Protein AF-A0A7Y0SGB5-F1 (afdb_monomer_lite)

Organism: Vibrio parahaemolyticus (NCBI:txid670)

Structure (mmCIF, N/CA/C/O backbone):
data_AF-A0A7Y0SGB5-F1
#
_entry.id   AF-A0A7Y0SGB5-F1
#
loop_
_atom_site.group_PDB
_atom_site.id
_atom_site.type_symbol
_atom_site.label_atom_id
_atom_site.label_alt_id
_atom_site.label_comp_id
_atom_site.label_asym_id
_atom_site.label_entity_id
_atom_site.label_seq_id
_atom_site.pdbx_PDB_ins_code
_atom_site.Cartn_x
_atom_site.Cartn_y
_atom_site.Cartn_z
_atom_site.occupancy
_atom_site.B_iso_or_equiv
_atom_site.auth_seq_id
_atom_site.auth_comp_id
_atom_site.auth_asym_id
_atom_site.auth_atom_id
_atom_site.pdbx_PDB_model_num
ATOM 1 N N . LEU A 1 1 ? -1.983 9.558 -2.153 1.00 92.19 1 LEU A N 1
ATOM 2 C CA . LEU A 1 1 ? -1.595 8.129 -2.180 1.00 92.19 1 LEU A CA 1
ATOM 3 C C . LEU A 1 1 ? -0.100 8.047 -1.968 1.00 92.19 1 LEU A C 1
ATOM 5 O O . LEU A 1 1 ? 0.606 8.867 -2.539 1.00 92.19 1 LEU A O 1
ATOM 9 N N . LEU A 1 2 ? 0.356 7.111 -1.143 1.00 95.62 2 LEU A N 1
ATOM 10 C CA . LEU A 1 2 ? 1.776 6.851 -0.935 1.00 95.62 2 LEU A CA 1
ATOM 11 C C . LEU A 1 2 ? 2.089 5.496 -1.564 1.00 95.62 2 LEU A C 1
ATOM 13 O O . LEU A 1 2 ? 1.493 4.487 -1.185 1.00 95.62 2 LEU A O 1
ATOM 17 N N . ILE A 1 3 ? 2.972 5.509 -2.554 1.00 95.38 3 ILE A N 1
ATOM 18 C CA . ILE A 1 3 ? 3.340 4.337 -3.344 1.00 95.38 3 ILE A CA 1
ATOM 19 C C . ILE A 1 3 ? 4.635 3.753 -2.779 1.00 95.38 3 ILE A C 1
ATOM 21 O O . ILE A 1 3 ? 5.570 4.501 -2.496 1.00 95.38 3 ILE A O 1
ATOM 25 N N . GLY A 1 4 ? 4.642 2.443 -2.556 1.00 94.38 4 GLY A N 1
ATOM 26 C CA . GLY A 1 4 ? 5.799 1.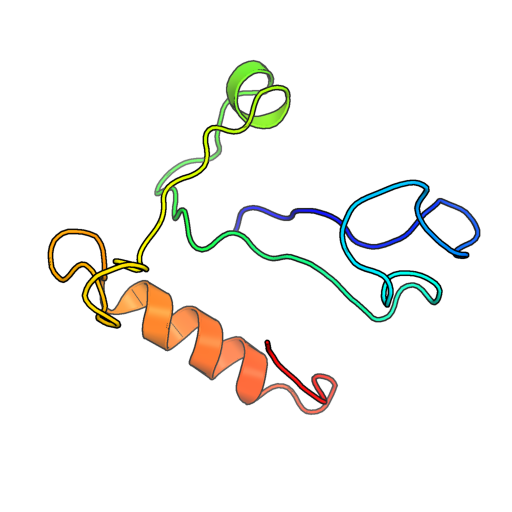658 -2.144 1.00 94.38 4 GLY A CA 1
ATOM 27 C C . GLY A 1 4 ? 6.460 0.976 -3.339 1.00 94.38 4 GLY A C 1
ATOM 28 O O . GLY A 1 4 ? 6.629 1.584 -4.398 1.00 94.38 4 GLY A O 1
ATOM 29 N N . ASP A 1 5 ? 6.836 -0.286 -3.163 1.00 95.38 5 ASP A N 1
ATOM 30 C CA . ASP A 1 5 ? 7.573 -1.046 -4.166 1.00 95.38 5 ASP A CA 1
ATOM 31 C C . ASP A 1 5 ? 6.678 -1.416 -5.362 1.00 95.38 5 ASP A C 1
ATOM 33 O O . ASP A 1 5 ? 5.519 -1.787 -5.196 1.00 95.38 5 ASP A O 1
ATOM 37 N N . LEU A 1 6 ? 7.220 -1.339 -6.585 1.00 96.12 6 LEU A N 1
ATOM 38 C CA . LEU A 1 6 ? 6.575 -1.842 -7.811 1.00 96.12 6 LEU A CA 1
ATOM 39 C C . LEU A 1 6 ? 7.343 -3.035 -8.377 1.00 96.12 6 LEU A C 1
ATOM 41 O O . LEU A 1 6 ? 6.908 -4.173 -8.303 1.00 96.12 6 LEU A O 1
ATOM 45 N N . SER A 1 7 ? 8.502 -2.768 -8.971 1.00 96.56 7 SER A N 1
ATOM 46 C CA . SER A 1 7 ? 9.422 -3.772 -9.504 1.00 96.56 7 SER A CA 1
ATOM 47 C C . SER A 1 7 ? 10.788 -3.132 -9.744 1.00 96.56 7 SER A C 1
ATOM 49 O O . SER A 1 7 ? 10.916 -1.905 -9.766 1.00 96.56 7 SER A O 1
ATOM 51 N N . LEU A 1 8 ? 11.823 -3.953 -9.934 1.00 96.50 8 LEU A N 1
ATOM 52 C CA . LEU A 1 8 ? 13.116 -3.463 -10.418 1.00 96.50 8 LEU A CA 1
ATOM 53 C C . LEU A 1 8 ? 12.988 -2.923 -11.857 1.00 96.50 8 LEU A C 1
ATOM 55 O O . LEU A 1 8 ? 12.086 -3.342 -12.581 1.00 96.50 8 LEU A O 1
ATOM 59 N N . PRO A 1 9 ? 13.938 -2.096 -12.345 1.00 95.75 9 PRO A N 1
ATOM 60 C CA . PRO A 1 9 ? 13.883 -1.521 -13.696 1.00 95.75 9 PRO A CA 1
ATOM 61 C C . PRO A 1 9 ? 13.716 -2.523 -14.852 1.00 95.75 9 PRO A C 1
ATOM 63 O O . PRO A 1 9 ? 13.299 -2.139 -15.939 1.00 95.75 9 PRO A O 1
ATOM 66 N N . ARG A 1 10 ? 14.071 -3.798 -14.646 1.00 95.38 10 ARG A N 1
ATOM 67 C CA . ARG A 1 10 ? 13.879 -4.893 -15.615 1.00 95.38 10 ARG A CA 1
ATOM 68 C C . ARG A 1 10 ? 13.107 -6.077 -15.022 1.00 95.38 10 ARG A C 1
ATOM 70 O O . ARG A 1 10 ? 13.205 -7.187 -15.538 1.00 95.38 10 ARG A O 1
ATOM 77 N N . GLY A 1 11 ? 12.389 -5.856 -13.923 1.00 95.44 11 GLY A N 1
ATOM 78 C CA . GLY A 1 11 ? 11.764 -6.927 -13.160 1.00 95.44 11 GLY A CA 1
ATOM 79 C C . GLY A 1 11 ? 12.772 -7.854 -12.469 1.00 95.44 11 GLY A C 1
ATOM 80 O O . GLY A 1 11 ? 13.919 -7.482 -12.215 1.00 95.44 11 GLY A O 1
ATOM 81 N N . GLY A 1 12 ? 12.340 -9.079 -12.176 1.00 95.75 12 GLY A N 1
ATOM 82 C CA . GLY A 1 12 ? 13.127 -10.080 -11.455 1.00 95.75 12 GLY A CA 1
ATOM 83 C C . GLY A 1 12 ? 13.007 -9.988 -9.932 1.00 95.75 12 GLY A C 1
ATOM 84 O O . GLY A 1 12 ? 12.375 -9.093 -9.375 1.00 95.75 12 GLY A O 1
ATOM 85 N N . ARG A 1 13 ? 13.580 -10.979 -9.248 1.00 95.81 13 ARG A N 1
ATOM 86 C CA . ARG A 1 13 ? 13.431 -11.164 -7.801 1.00 95.81 13 ARG A CA 1
ATOM 87 C C . ARG A 1 13 ? 14.193 -10.094 -7.014 1.00 95.81 13 ARG A C 1
ATOM 89 O O . ARG A 1 13 ? 15.387 -9.901 -7.238 1.00 95.81 13 ARG A O 1
ATOM 96 N N . PHE A 1 14 ? 13.532 -9.469 -6.041 1.00 95.44 14 PHE A N 1
ATOM 97 C CA . PHE A 1 14 ? 14.216 -8.643 -5.048 1.00 95.44 14 PHE A CA 1
ATOM 98 C C . PHE A 1 14 ? 15.161 -9.479 -4.171 1.00 95.44 14 PHE A C 1
ATOM 100 O O . PHE A 1 14 ? 14.928 -10.664 -3.921 1.00 95.44 14 PHE A O 1
ATOM 107 N N . SER A 1 15 ? 16.226 -8.855 -3.667 1.00 93.88 15 SER A N 1
ATOM 108 C CA . SER A 1 15 ? 17.137 -9.481 -2.698 1.00 93.88 15 SER A CA 1
ATOM 109 C C . SER A 1 15 ? 16.497 -9.664 -1.314 1.00 93.88 15 SER A C 1
ATOM 111 O O . SER A 1 15 ? 16.917 -10.536 -0.556 1.00 93.88 15 SER A O 1
ATOM 113 N N . SER A 1 16 ? 15.472 -8.872 -0.995 1.00 91.19 16 SER A N 1
ATOM 114 C CA . SER A 1 16 ? 14.665 -8.933 0.227 1.00 91.19 16 SER A CA 1
ATOM 115 C C . SER A 1 16 ? 13.262 -8.358 -0.032 1.00 91.19 16 SER A C 1
ATOM 117 O O . SER A 1 16 ? 13.026 -7.757 -1.074 1.00 91.19 16 SER A O 1
ATOM 119 N N . GLY A 1 17 ? 12.319 -8.552 0.896 1.00 91.25 17 GLY A N 1
ATOM 120 C CA . GLY A 1 17 ? 10.939 -8.070 0.744 1.00 91.25 17 GLY A CA 1
ATOM 121 C C . GLY A 1 17 ? 10.027 -9.057 0.011 1.00 91.25 17 GLY A C 1
ATOM 122 O O . GLY A 1 17 ? 10.176 -10.275 0.153 1.00 91.25 17 GLY A O 1
ATOM 123 N N . HIS A 1 18 ? 9.053 -8.536 -0.737 1.00 92.62 18 HIS A N 1
ATOM 124 C CA . HIS A 1 18 ? 8.044 -9.341 -1.425 1.00 92.62 18 HIS A CA 1
ATOM 125 C C . HIS A 1 18 ? 8.643 -10.153 -2.582 1.00 92.62 18 HIS A C 1
ATOM 127 O O . HIS A 1 18 ? 9.422 -9.661 -3.396 1.00 92.62 18 HIS A O 1
ATOM 133 N N . SER A 1 19 ? 8.262 -11.428 -2.681 1.00 93.19 19 SER A N 1
ATOM 134 C CA . SER A 1 19 ? 8.784 -12.341 -3.704 1.00 93.19 19 SER A CA 1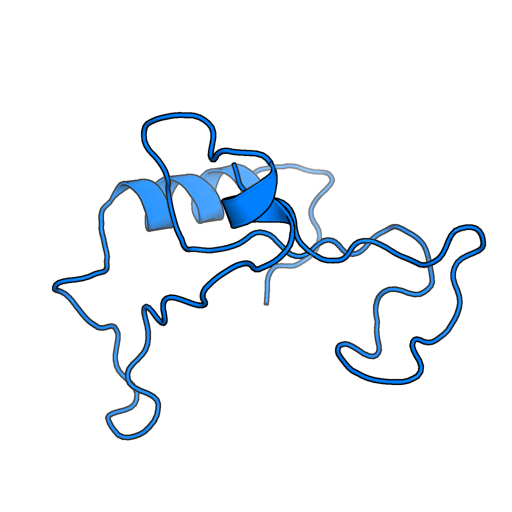
ATOM 135 C C . SER A 1 19 ? 8.126 -12.183 -5.081 1.00 93.19 19 SER A C 1
ATOM 137 O O . SER A 1 19 ? 8.674 -12.700 -6.057 1.00 93.19 19 SER A O 1
ATOM 139 N N . SER A 1 20 ? 6.975 -11.507 -5.180 1.00 94.00 20 SER A N 1
ATOM 140 C CA . SER A 1 20 ? 6.135 -11.468 -6.389 1.00 94.00 20 SER A CA 1
ATOM 141 C C . SER A 1 20 ? 6.487 -10.381 -7.402 1.00 94.00 20 SER A C 1
ATOM 143 O O . SER A 1 20 ? 6.341 -10.674 -8.584 1.00 94.00 20 SER A O 1
ATOM 145 N N . HIS A 1 21 ? 7.002 -9.220 -6.961 1.00 96.75 21 HIS A N 1
ATOM 146 C CA . HIS A 1 21 ? 7.213 -7.939 -7.685 1.00 96.75 21 HIS A CA 1
ATOM 147 C C . HIS A 1 21 ? 8.177 -7.980 -8.899 1.00 96.75 21 HIS A C 1
ATOM 149 O O . HIS A 1 21 ? 8.936 -7.057 -9.190 1.00 96.75 21 HIS A O 1
ATOM 155 N N . GLN A 1 22 ? 8.176 -9.077 -9.643 1.00 97.19 22 GLN A N 1
ATOM 156 C CA . GLN A 1 22 ? 9.150 -9.419 -10.665 1.00 97.19 22 GLN A CA 1
ATOM 157 C C . GLN A 1 22 ? 8.713 -9.005 -12.067 1.00 97.19 22 GLN A C 1
ATOM 159 O O . GLN A 1 22 ? 9.552 -8.967 -12.959 1.00 97.19 22 GLN A O 1
ATOM 164 N N . THR A 1 23 ? 7.424 -8.750 -12.291 1.00 97.00 23 THR A N 1
ATOM 165 C CA . THR A 1 23 ? 6.862 -8.560 -13.643 1.00 97.00 23 THR A CA 1
ATOM 166 C C . THR A 1 23 ? 6.333 -7.150 -13.899 1.00 97.00 23 THR A C 1
ATOM 168 O O . THR A 1 23 ? 5.896 -6.859 -15.007 1.00 97.00 23 THR A O 1
ATOM 171 N N . GLY A 1 24 ? 6.375 -6.270 -12.892 1.00 96.62 24 GLY A N 1
ATOM 172 C CA . GLY A 1 24 ? 5.797 -4.925 -12.973 1.00 96.62 24 GLY A CA 1
ATOM 173 C C . GLY A 1 24 ? 4.270 -4.890 -12.856 1.00 96.62 24 GLY A C 1
ATOM 174 O O . GLY A 1 24 ? 3.668 -3.874 -13.189 1.00 96.62 24 GLY A O 1
ATOM 175 N N . LEU A 1 25 ? 3.650 -5.985 -12.400 1.00 97.62 25 LEU A N 1
ATOM 176 C CA . LEU A 1 25 ? 2.200 -6.101 -12.191 1.00 97.62 25 LEU A CA 1
ATOM 177 C C . LEU A 1 25 ? 1.786 -6.058 -10.711 1.00 97.62 25 LEU A C 1
ATOM 179 O O . LEU A 1 25 ? 0.594 -6.083 -10.415 1.00 97.62 25 LEU A O 1
ATOM 183 N N . ASP A 1 26 ? 2.754 -5.975 -9.798 1.00 97.94 26 ASP A N 1
ATOM 184 C CA . ASP A 1 26 ? 2.536 -5.822 -8.360 1.00 97.94 26 ASP A CA 1
ATOM 185 C C . ASP A 1 26 ? 2.932 -4.403 -7.924 1.00 97.94 26 ASP A C 1
ATOM 187 O O . ASP A 1 26 ? 3.873 -3.813 -8.463 1.00 97.94 26 ASP A O 1
ATOM 191 N N . ILE A 1 27 ? 2.197 -3.841 -6.965 1.00 97.31 27 ILE A N 1
ATOM 192 C CA . ILE A 1 27 ? 2.465 -2.521 -6.389 1.00 97.31 27 ILE A CA 1
ATOM 193 C C . ILE A 1 27 ? 2.020 -2.481 -4.932 1.00 97.31 27 ILE A C 1
ATOM 195 O O . ILE A 1 27 ? 0.870 -2.794 -4.620 1.00 97.31 27 ILE A O 1
ATOM 199 N N . ASP A 1 28 ? 2.906 -2.015 -4.058 1.00 96.88 28 ASP A N 1
ATOM 200 C CA . ASP A 1 28 ? 2.563 -1.741 -2.671 1.00 96.88 28 ASP A CA 1
ATOM 201 C C . ASP A 1 28 ? 1.999 -0.328 -2.542 1.00 96.88 28 ASP A C 1
ATOM 203 O O . ASP A 1 28 ? 2.564 0.656 -3.025 1.00 96.88 28 ASP A O 1
ATOM 207 N N . ILE A 1 29 ? 0.871 -0.207 -1.849 1.00 96.56 29 ILE A N 1
ATOM 208 C CA . ILE A 1 29 ? 0.270 1.078 -1.496 1.00 96.56 29 ILE A CA 1
ATOM 209 C C . ILE A 1 29 ? 0.179 1.138 0.019 1.00 96.56 29 ILE A C 1
ATOM 211 O O . ILE A 1 29 ? -0.438 0.289 0.660 1.00 96.56 29 ILE A O 1
ATOM 215 N N . TRP A 1 30 ? 0.774 2.171 0.608 1.00 96.25 30 TRP A N 1
ATOM 216 C CA . TRP A 1 30 ? 0.742 2.338 2.052 1.00 96.25 30 TRP A CA 1
ATOM 217 C C . TRP A 1 30 ? -0.678 2.625 2.546 1.00 96.25 30 TRP A C 1
ATOM 219 O O . TRP A 1 30 ? -1.384 3.480 2.008 1.00 96.25 30 TRP A O 1
ATOM 229 N N . LEU A 1 31 ? -1.040 2.007 3.671 1.00 96.06 31 LEU A N 1
ATOM 230 C CA . LEU A 1 31 ? -2.226 2.372 4.453 1.00 96.06 31 LEU A CA 1
ATOM 231 C C . LEU A 1 31 ? -1.975 3.558 5.397 1.00 96.06 31 LEU A C 1
ATOM 233 O O . LEU A 1 31 ? -2.875 3.973 6.110 1.00 96.06 31 LEU A O 1
ATOM 237 N N . ARG A 1 32 ? -0.776 4.157 5.380 1.00 94.69 32 ARG A N 1
ATOM 238 C CA . ARG A 1 32 ? -0.569 5.497 5.936 1.00 94.69 32 ARG A CA 1
ATOM 239 C C . ARG A 1 32 ? -1.161 6.510 4.963 1.00 94.69 32 ARG A C 1
ATOM 241 O O . ARG A 1 32 ? -0.655 6.689 3.857 1.00 94.69 32 ARG A O 1
ATOM 248 N N . LEU 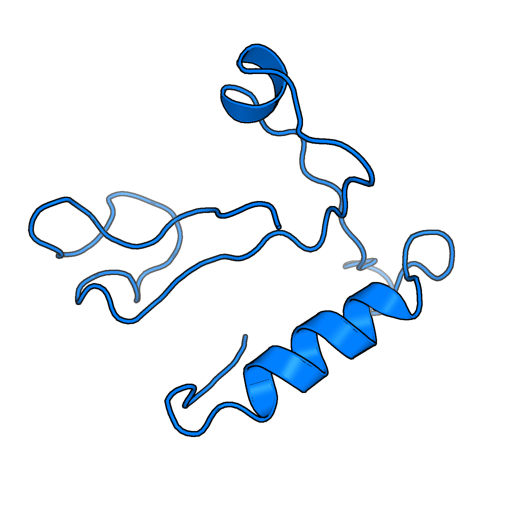A 1 33 ? -2.208 7.196 5.393 1.00 93.94 33 LEU A N 1
ATOM 249 C CA . LEU A 1 33 ? -2.859 8.230 4.600 1.00 93.94 33 LEU A CA 1
ATOM 250 C C . LEU A 1 33 ? -2.331 9.607 5.015 1.00 93.94 33 LEU A C 1
ATOM 252 O O . LEU A 1 33 ? -2.079 9.861 6.191 1.00 93.94 33 LEU A O 1
ATOM 256 N N . ALA A 1 34 ? -2.114 10.475 4.032 1.00 92.81 34 ALA A N 1
ATOM 257 C CA . ALA A 1 34 ? -1.633 11.834 4.235 1.00 92.81 34 ALA A CA 1
ATOM 258 C C . ALA A 1 34 ? -2.609 12.803 3.568 1.00 92.81 34 ALA A C 1
ATOM 260 O O . ALA A 1 34 ? -2.985 12.599 2.412 1.00 92.81 34 ALA A O 1
ATOM 261 N N . ASP A 1 35 ? -3.016 13.837 4.302 1.00 93.50 35 ASP A N 1
ATOM 262 C CA . ASP A 1 35 ? -3.939 14.863 3.801 1.00 93.50 35 ASP A CA 1
ATOM 263 C C . ASP A 1 35 ? -3.243 15.855 2.867 1.00 93.50 35 ASP A C 1
ATOM 265 O O . ASP A 1 35 ? -3.888 16.494 2.041 1.00 93.50 35 ASP A O 1
ATOM 269 N N . GLN A 1 36 ? -1.919 15.960 2.987 1.00 95.12 36 GLN A N 1
ATOM 270 C CA . GLN A 1 36 ? -1.051 16.775 2.148 1.00 95.12 36 GLN A CA 1
ATOM 271 C C . GLN A 1 36 ? 0.124 15.930 1.639 1.00 95.12 36 GLN A C 1
ATOM 273 O O . GLN A 1 36 ? 0.481 14.933 2.277 1.00 95.12 36 GLN A O 1
ATOM 278 N N . PRO A 1 37 ? 0.738 16.299 0.502 1.00 95.06 37 PRO A N 1
ATOM 279 C CA . PRO A 1 37 ? 1.960 15.654 0.039 1.00 95.06 37 PRO A CA 1
ATOM 280 C C . PRO A 1 37 ? 3.050 15.690 1.117 1.00 95.06 37 PRO A C 1
ATOM 282 O O . PRO A 1 37 ? 3.292 16.730 1.727 1.00 95.06 37 PRO A O 1
ATOM 285 N N . LEU A 1 38 ? 3.707 14.551 1.343 1.00 94.62 38 LEU A N 1
ATOM 286 C CA . LEU A 1 38 ? 4.857 14.476 2.241 1.00 94.62 38 LEU A CA 1
ATOM 287 C C . LEU A 1 38 ? 6.059 15.196 1.620 1.00 94.62 38 LEU A C 1
ATOM 289 O O . LEU A 1 38 ? 6.223 15.221 0.398 1.00 94.62 38 LEU A O 1
ATOM 293 N N . SER A 1 39 ? 6.921 15.751 2.468 1.00 95.75 39 SER A N 1
ATOM 294 C CA . SER A 1 39 ? 8.193 16.317 2.027 1.00 95.75 39 SER A CA 1
ATOM 295 C C . SER A 1 39 ? 9.124 15.237 1.463 1.00 95.75 39 SER A C 1
ATOM 297 O O . SER A 1 39 ? 9.001 14.050 1.772 1.00 95.75 39 SER A O 1
ATOM 299 N N . TYR A 1 40 ? 10.117 15.654 0.674 1.00 95.25 40 TYR A N 1
ATOM 300 C CA . TYR A 1 40 ? 11.122 14.746 0.112 1.00 95.25 40 TYR A CA 1
ATOM 301 C C . TYR A 1 40 ? 11.812 13.892 1.191 1.00 95.25 40 TYR A C 1
ATOM 303 O O . TYR A 1 40 ? 11.935 12.679 1.044 1.00 95.25 40 TYR A O 1
ATOM 311 N N . ASN A 1 41 ? 12.178 14.506 2.320 1.00 94.62 41 ASN A N 1
ATOM 312 C CA . ASN A 1 41 ? 12.837 13.805 3.424 1.00 94.62 41 ASN A CA 1
ATOM 313 C C . ASN A 1 41 ? 11.927 12.755 4.081 1.00 94.62 41 ASN A C 1
ATOM 315 O O . ASN A 1 41 ? 12.395 11.685 4.466 1.00 94.62 41 ASN A O 1
ATOM 319 N N . GLU A 1 42 ? 10.627 13.032 4.195 1.00 93.94 42 GLU A N 1
ATOM 320 C CA . GLU A 1 42 ? 9.652 12.069 4.722 1.00 93.94 42 GLU A CA 1
ATOM 321 C C . GLU A 1 42 ? 9.408 10.895 3.769 1.00 93.94 42 GLU A C 1
ATOM 323 O O . GLU A 1 42 ? 9.136 9.790 4.237 1.00 93.94 42 GLU A O 1
ATOM 328 N N . LEU A 1 43 ? 9.506 11.123 2.455 1.00 94.56 43 LEU A N 1
ATOM 329 C CA . LEU A 1 43 ? 9.414 10.072 1.439 1.00 94.56 43 LEU A CA 1
ATOM 330 C C . LEU A 1 43 ? 10.687 9.224 1.364 1.00 94.56 43 LEU A C 1
ATOM 332 O O . LEU A 1 43 ? 10.595 8.027 1.115 1.00 94.56 43 LEU A O 1
ATOM 336 N N . GLN A 1 44 ? 11.861 9.819 1.597 1.00 93.25 44 GLN A N 1
ATOM 337 C CA . GLN A 1 44 ? 13.141 9.104 1.575 1.00 93.25 44 GLN A CA 1
ATOM 338 C C . GLN A 1 44 ? 13.320 8.183 2.793 1.00 93.25 44 GLN A C 1
ATOM 340 O O . GLN A 1 44 ? 13.968 7.143 2.693 1.00 93.25 44 GLN A O 1
ATOM 345 N N . LEU A 1 45 ? 12.742 8.550 3.942 1.00 91.94 45 LEU A N 1
ATOM 346 C CA . LEU A 1 45 ? 12.760 7.757 5.174 1.00 91.94 45 LEU A CA 1
ATOM 347 C C . LEU A 1 45 ? 11.324 7.523 5.674 1.00 91.94 45 LEU A C 1
ATOM 349 O O . LEU A 1 45 ? 10.923 8.072 6.711 1.00 91.94 45 LEU A O 1
ATOM 353 N N . PRO A 1 46 ? 10.524 6.723 4.944 1.00 88.56 46 PRO A N 1
ATOM 354 C CA . PRO A 1 46 ? 9.122 6.532 5.264 1.00 88.56 46 PRO A CA 1
ATOM 355 C C . PRO A 1 46 ? 8.983 5.827 6.614 1.00 88.56 46 PRO A C 1
ATOM 357 O O . PRO A 1 46 ? 9.556 4.767 6.865 1.00 88.56 46 PRO A O 1
ATOM 360 N N . LYS A 1 47 ? 8.191 6.422 7.509 1.00 89.38 47 LYS A N 1
ATOM 361 C CA . LYS A 1 47 ? 7.866 5.817 8.806 1.00 89.38 47 LYS A CA 1
ATOM 362 C C . LYS A 1 47 ? 6.632 4.926 8.671 1.00 89.38 47 LYS A C 1
ATOM 364 O O . LYS A 1 47 ? 5.575 5.461 8.305 1.00 89.38 47 LYS A O 1
ATOM 369 N N . PRO A 1 48 ? 6.727 3.625 9.004 1.00 87.81 48 PRO A N 1
ATOM 370 C CA . PRO A 1 48 ? 5.585 2.733 8.942 1.00 87.81 48 PRO A CA 1
ATOM 371 C C . PRO A 1 48 ? 4.556 3.076 10.019 1.00 87.81 48 PRO A C 1
ATOM 373 O O . PRO A 1 48 ? 4.893 3.384 11.162 1.00 87.81 48 PRO A O 1
ATOM 376 N N . MET A 1 49 ? 3.280 2.989 9.650 1.00 91.94 49 MET A N 1
ATOM 377 C CA . MET A 1 49 ? 2.148 3.123 10.562 1.00 91.94 49 MET A CA 1
ATOM 378 C C . MET A 1 49 ? 1.269 1.885 10.409 1.00 91.94 49 MET A C 1
ATOM 380 O O . MET A 1 49 ? 0.518 1.772 9.446 1.00 91.94 49 MET A O 1
ATOM 384 N N . SER A 1 50 ? 1.376 0.946 11.353 1.00 94.31 50 SER A N 1
ATOM 385 C CA . SER A 1 50 ? 0.492 -0.222 11.353 1.00 94.31 50 SER A CA 1
ATOM 386 C C . SER A 1 50 ? -0.941 0.193 11.680 1.00 94.31 50 SER A C 1
ATOM 388 O O . SER A 1 50 ? -1.155 0.962 12.624 1.00 94.31 50 SER A O 1
ATOM 390 N N . VAL A 1 51 ? -1.892 -0.374 10.939 1.00 96.56 51 VAL A N 1
ATOM 391 C CA . VAL A 1 51 ? -3.336 -0.359 11.222 1.00 96.56 51 VAL A CA 1
ATOM 392 C C . VAL A 1 51 ? -3.820 -1.675 11.846 1.00 96.56 51 VAL A C 1
ATOM 394 O O . VAL A 1 51 ? -4.998 -1.809 12.157 1.00 96.56 51 VAL A O 1
ATOM 397 N N . VAL A 1 52 ? -2.919 -2.637 12.063 1.00 96.44 52 VAL A N 1
ATOM 398 C CA . VAL A 1 52 ? -3.213 -3.964 12.624 1.00 96.44 52 VAL A CA 1
ATOM 399 C C . VAL A 1 52 ? -2.449 -4.171 13.932 1.00 96.44 52 VAL A C 1
ATOM 401 O O . VAL A 1 52 ? 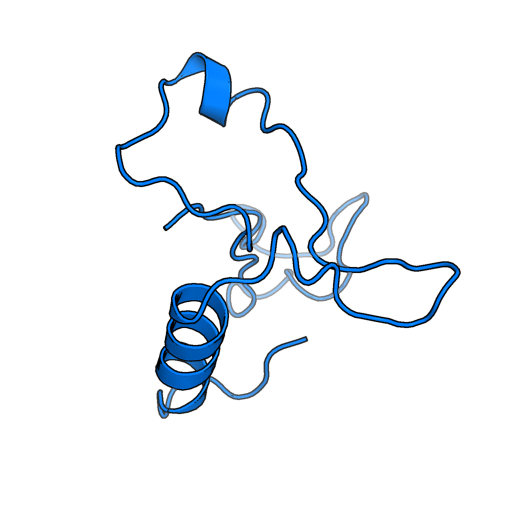-1.254 -3.868 14.027 1.00 96.44 52 VAL A O 1
ATOM 404 N N . ASP A 1 53 ? -3.138 -4.715 14.931 1.00 96.19 53 ASP A N 1
ATOM 405 C CA . ASP A 1 53 ? -2.528 -5.364 16.084 1.00 96.19 53 ASP A CA 1
ATOM 406 C C . ASP A 1 53 ? -2.270 -6.836 15.746 1.00 96.19 53 ASP A C 1
ATOM 408 O O . ASP A 1 53 ? -3.181 -7.666 15.736 1.00 96.19 53 ASP A O 1
ATOM 412 N N . LEU A 1 54 ? -1.005 -7.154 15.467 1.00 93.25 54 LEU A N 1
ATOM 413 C CA . LEU A 1 54 ? -0.581 -8.507 15.109 1.00 93.25 54 LEU A CA 1
ATOM 414 C C . LEU A 1 54 ? -0.728 -9.506 16.263 1.00 93.25 54 LEU A C 1
ATOM 416 O O . LEU A 1 54 ? -0.904 -10.692 16.008 1.00 93.25 54 LEU A O 1
ATOM 420 N N . LYS A 1 55 ? -0.644 -9.059 17.523 1.00 95.31 55 LYS A N 1
ATOM 421 C CA . LYS A 1 55 ? -0.768 -9.958 18.682 1.00 95.31 55 LYS A CA 1
ATOM 422 C C . LYS A 1 55 ? -2.231 -10.245 18.991 1.00 95.31 55 LYS A C 1
ATOM 424 O O . LYS A 1 55 ? -2.581 -11.383 19.286 1.00 95.31 55 LYS A O 1
ATOM 429 N N . GLY A 1 56 ? -3.065 -9.211 18.917 1.00 95.88 56 GLY A N 1
ATOM 430 C CA . GLY A 1 56 ? -4.502 -9.296 19.162 1.00 95.88 56 GLY A CA 1
ATOM 431 C C . GLY A 1 56 ? -5.333 -9.749 17.960 1.00 95.88 56 GLY A C 1
ATOM 432 O O . GLY A 1 56 ? -6.547 -9.854 18.102 1.00 95.88 56 GLY A O 1
ATOM 433 N N . TYR A 1 57 ? -4.718 -9.982 16.792 1.00 95.44 57 TYR A N 1
ATOM 434 C CA . TYR A 1 57 ? -5.399 -10.343 15.538 1.00 95.44 57 TYR A CA 1
ATOM 435 C C . TYR A 1 57 ? -6.585 -9.419 15.216 1.00 95.44 57 TYR A C 1
ATOM 437 O O . TYR A 1 57 ? -7.673 -9.865 14.852 1.00 95.44 57 TYR A O 1
ATOM 445 N N . SER A 1 58 ? -6.384 -8.111 15.380 1.00 97.00 58 SER A N 1
ATOM 446 C CA . SER A 1 58 ? -7.447 -7.114 15.236 1.00 97.00 58 SER A CA 1
ATOM 447 C C . SER A 1 58 ? -6.963 -5.844 14.539 1.00 97.00 58 SER A C 1
ATOM 449 O O . SER A 1 58 ? -5.765 -5.584 14.423 1.00 97.00 58 SER A O 1
ATOM 451 N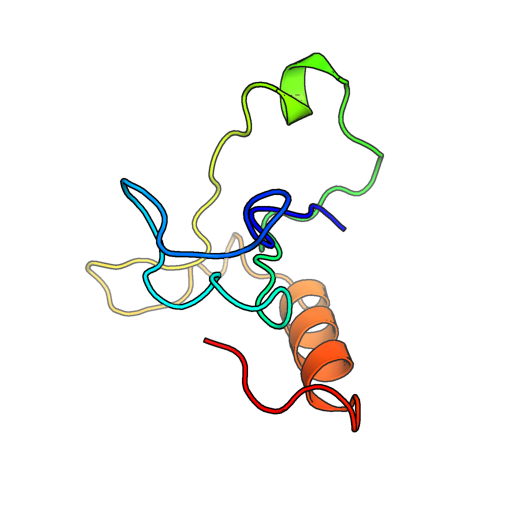 N . ILE A 1 59 ? -7.908 -5.041 14.053 1.00 96.69 59 ILE A N 1
ATOM 452 C CA . ILE A 1 59 ? -7.622 -3.712 13.510 1.00 96.69 59 ILE A CA 1
ATOM 453 C C . ILE A 1 59 ? -7.486 -2.719 14.670 1.00 96.69 59 ILE A C 1
ATOM 455 O O . ILE A 1 59 ? -8.282 -2.707 15.609 1.00 96.69 59 ILE A O 1
ATOM 459 N N . LEU A 1 60 ? -6.496 -1.832 14.583 1.00 97.50 60 LEU A N 1
ATOM 460 C CA . LEU A 1 60 ? -6.338 -0.715 15.507 1.00 97.50 60 LEU A CA 1
ATOM 461 C C . LEU A 1 60 ? -7.379 0.365 15.186 1.00 97.50 60 LEU A C 1
ATOM 463 O O . LEU A 1 60 ? -7.120 1.263 14.388 1.00 97.50 60 LEU A O 1
ATOM 467 N N . ASN A 1 61 ? -8.545 0.307 15.837 1.00 95.12 61 ASN A N 1
ATOM 468 C CA . ASN A 1 61 ? -9.680 1.210 15.579 1.00 95.12 61 ASN A CA 1
ATOM 469 C C . ASN A 1 61 ? -9.323 2.708 15.610 1.00 95.12 61 ASN A C 1
ATOM 471 O O . ASN A 1 61 ? -9.888 3.485 14.854 1.00 95.12 61 ASN A O 1
ATOM 475 N N . HIS A 1 62 ? -8.360 3.122 16.439 1.00 95.69 62 HIS A N 1
ATOM 476 C CA . HIS A 1 62 ? -7.916 4.521 16.525 1.00 95.69 62 HIS A CA 1
ATOM 477 C C . HIS A 1 62 ? -7.039 4.982 15.341 1.00 95.69 62 HIS A C 1
ATOM 479 O O . HIS A 1 62 ? -6.721 6.162 15.245 1.00 95.69 62 HIS A O 1
ATOM 485 N N . ARG A 1 63 ? -6.608 4.062 14.468 1.00 95.94 63 ARG A N 1
ATOM 486 C CA . ARG A 1 63 ? -5.847 4.342 13.233 1.00 95.94 63 ARG A CA 1
ATOM 487 C C . ARG A 1 63 ? -6.623 3.983 11.972 1.00 95.94 63 ARG A C 1
ATOM 489 O O . ARG A 1 63 ? -6.206 4.346 10.878 1.00 95.94 63 ARG A O 1
ATOM 496 N N . TRP A 1 64 ? -7.726 3.253 12.112 1.00 97.00 64 TRP A N 1
ATOM 497 C CA . TRP A 1 64 ? -8.554 2.855 10.989 1.00 97.00 64 TRP A CA 1
ATOM 498 C C . TRP A 1 64 ? -9.666 3.867 10.742 1.00 97.00 64 TRP A C 1
ATOM 500 O O . TRP A 1 64 ? -10.590 4.035 11.530 1.00 97.00 64 TRP A O 1
ATOM 510 N N . GLU A 1 65 ? -9.585 4.510 9.590 1.00 96.56 65 GLU A N 1
ATOM 511 C CA . GLU A 1 65 ? -10.581 5.460 9.100 1.00 96.56 65 GLU A CA 1
ATOM 512 C C . GLU A 1 65 ? -11.363 4.901 7.902 1.00 96.56 65 GLU A C 1
ATOM 514 O O . GLU A 1 65 ? -10.839 4.095 7.130 1.00 96.56 65 GLU A O 1
ATOM 519 N N . GLU A 1 66 ? -12.571 5.418 7.656 1.00 97.12 66 GLU A N 1
ATOM 520 C CA . GLU A 1 66 ? -13.429 5.025 6.522 1.00 97.12 66 GLU A CA 1
ATOM 521 C C . GLU A 1 66 ? -12.718 5.144 5.157 1.00 97.12 66 GLU A C 1
ATOM 523 O O . GLU A 1 66 ? -12.951 4.352 4.240 1.00 97.12 66 GLU A O 1
ATOM 528 N N . ARG A 1 67 ? -11.802 6.110 5.013 1.00 96.81 67 ARG A N 1
ATOM 529 C CA . ARG A 1 67 ? -11.018 6.299 3.785 1.00 96.81 67 ARG A CA 1
ATOM 530 C C . ARG A 1 67 ? -10.080 5.128 3.457 1.00 96.81 67 ARG A C 1
ATOM 532 O O . ARG A 1 67 ? -9.846 4.898 2.274 1.00 96.81 67 ARG A O 1
ATOM 539 N N . HIS A 1 68 ? -9.628 4.339 4.438 1.00 97.56 68 HIS A N 1
ATOM 540 C CA . HIS A 1 68 ? -8.870 3.104 4.174 1.00 97.56 68 HIS A CA 1
ATOM 541 C C . HIS A 1 68 ? -9.752 2.069 3.473 1.00 97.56 68 HIS A C 1
ATOM 543 O O . HIS A 1 68 ? -9.374 1.514 2.443 1.00 97.56 68 HIS A O 1
ATOM 549 N N . PHE A 1 69 ? -10.975 1.870 3.978 1.00 97.25 69 PHE A N 1
ATOM 550 C CA . PHE A 1 69 ? -11.950 0.987 3.342 1.00 97.25 69 PHE A CA 1
ATOM 551 C C . PHE A 1 69 ? -12.296 1.460 1.927 1.00 97.25 69 PHE A C 1
ATOM 553 O O . PHE A 1 69 ? -12.304 0.659 0.993 1.00 97.25 69 PHE A O 1
ATOM 560 N N . LYS A 1 70 ? -12.548 2.764 1.746 1.00 97.94 70 LYS A N 1
ATOM 561 C CA . LYS A 1 70 ? -12.835 3.336 0.421 1.00 97.94 70 LYS A CA 1
ATOM 562 C C . LYS A 1 70 ? -11.680 3.104 -0.550 1.00 97.94 70 LYS A C 1
ATOM 564 O O . LYS A 1 70 ? -11.940 2.685 -1.671 1.00 97.94 70 LYS A O 1
ATOM 569 N N . LEU A 1 71 ? -10.434 3.312 -0.119 1.00 97.12 71 LEU A N 1
ATOM 570 C CA . LEU A 1 71 ? -9.242 3.059 -0.931 1.00 97.12 71 LEU A CA 1
ATOM 571 C C . LEU A 1 71 ? -9.203 1.613 -1.444 1.00 97.12 71 LEU A C 1
ATOM 573 O O . LEU A 1 71 ? -9.158 1.393 -2.654 1.00 97.12 71 LEU A O 1
ATOM 577 N N . ILE A 1 72 ? -9.293 0.640 -0.534 1.00 97.94 72 ILE A N 1
ATOM 578 C CA . ILE A 1 72 ? -9.249 -0.788 -0.879 1.00 97.94 72 ILE A CA 1
ATOM 579 C C . ILE A 1 72 ? -10.430 -1.156 -1.785 1.00 97.94 72 ILE A C 1
ATOM 581 O O . ILE A 1 72 ? -10.254 -1.844 -2.787 1.00 97.94 72 ILE A O 1
ATOM 585 N N . ARG A 1 73 ? -11.633 -0.645 -1.486 1.00 98.19 73 ARG A N 1
ATOM 586 C CA . ARG A 1 73 ? -12.837 -0.872 -2.297 1.00 98.19 73 ARG A CA 1
ATOM 587 C C . ARG A 1 7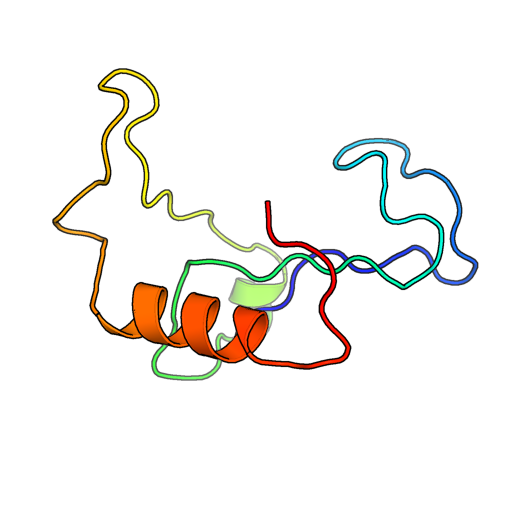3 ? -12.730 -0.273 -3.699 1.00 98.19 73 ARG A C 1
ATOM 589 O O . ARG A 1 73 ? -13.297 -0.829 -4.634 1.00 98.19 73 ARG A O 1
ATOM 596 N N . TYR A 1 74 ? -12.084 0.879 -3.859 1.00 97.81 74 TYR A N 1
ATOM 597 C CA . TYR A 1 74 ? -11.888 1.474 -5.179 1.00 97.81 74 TYR A CA 1
ATOM 598 C C . TYR A 1 74 ? -10.886 0.667 -5.999 1.00 97.81 74 TYR A C 1
ATOM 600 O O . TYR A 1 74 ? -11.180 0.367 -7.154 1.00 97.81 74 TYR A O 1
ATOM 608 N N . ALA A 1 75 ? -9.771 0.248 -5.394 1.00 97.94 75 ALA A N 1
ATOM 609 C CA . ALA A 1 75 ? -8.813 -0.640 -6.046 1.00 97.94 75 ALA A CA 1
ATOM 610 C C . ALA A 1 75 ? -9.471 -1.969 -6.460 1.00 97.94 75 ALA A C 1
ATOM 612 O O . ALA A 1 75 ? -9.355 -2.374 -7.613 1.00 97.94 75 ALA A O 1
ATOM 613 N N . SER A 1 76 ? -10.248 -2.596 -5.571 1.00 98.19 76 SER A N 1
ATOM 614 C CA . SER A 1 76 ? -10.874 -3.902 -5.833 1.00 98.19 76 SER A CA 1
ATOM 615 C C . SER A 1 76 ? -11.986 -3.881 -6.884 1.00 98.19 76 SER A C 1
ATOM 617 O O . SER A 1 76 ? -12.360 -4.928 -7.403 1.00 98.19 76 SER A O 1
ATOM 619 N N . LYS A 1 77 ? -12.533 -2.704 -7.206 1.00 98.38 77 LYS A N 1
ATOM 620 C CA . LYS A 1 77 ? -13.522 -2.534 -8.280 1.00 98.38 77 LYS A CA 1
ATOM 621 C C . LYS A 1 77 ? -12.895 -2.361 -9.661 1.00 98.38 77 LYS A C 1
ATOM 623 O O . LYS A 1 77 ? -13.625 -2.397 -10.650 1.00 98.38 77 LYS A O 1
ATOM 628 N N . SER A 1 78 ? -11.589 -2.115 -9.742 1.00 98.06 78 SER A N 1
ATOM 629 C CA . SER A 1 78 ? -10.913 -1.989 -11.029 1.00 98.06 78 SER A CA 1
ATOM 630 C C . SER A 1 78 ? -10.865 -3.344 -11.730 1.00 98.06 78 SER A C 1
ATOM 632 O O . SER A 1 78 ? -10.427 -4.329 -11.146 1.00 98.06 78 SER A O 1
ATOM 634 N N . LYS A 1 79 ? -11.266 -3.387 -13.005 1.00 98.31 79 LYS A N 1
ATOM 635 C CA . LYS A 1 79 ? -11.217 -4.605 -13.835 1.00 98.31 79 LYS A CA 1
ATOM 636 C C . LYS A 1 79 ? -9.792 -5.134 -14.050 1.00 98.31 79 LYS A C 1
ATOM 638 O O . LYS A 1 79 ? -9.624 -6.306 -14.366 1.00 98.31 79 LYS A O 1
ATOM 643 N N . ASP A 1 80 ? -8.797 -4.262 -13.898 1.00 98.19 80 ASP A N 1
ATOM 644 C CA . ASP A 1 80 ? -7.385 -4.577 -14.122 1.00 98.19 80 ASP A CA 1
ATOM 645 C C . ASP A 1 80 ? -6.704 -5.090 -12.836 1.00 98.19 80 ASP A C 1
ATOM 647 O O . ASP A 1 80 ? -5.562 -5.543 -12.874 1.00 98.19 80 ASP A O 1
ATOM 651 N N . VAL A 1 81 ? -7.397 -5.047 -11.689 1.00 98.31 81 VAL A N 1
ATOM 652 C CA . VAL A 1 81 ? -6.895 -5.558 -10.406 1.00 98.31 81 VAL A CA 1
ATOM 653 C C . VAL A 1 81 ? -7.402 -6.979 -10.195 1.00 98.31 81 VAL A C 1
ATOM 655 O O . VAL A 1 81 ? -8.593 -7.212 -10.010 1.00 98.31 81 VAL A O 1
ATOM 658 N N . ALA A 1 82 ? -6.480 -7.941 -10.178 1.00 98.12 82 ALA A N 1
ATOM 659 C CA . ALA A 1 82 ? -6.820 -9.342 -9.945 1.00 98.12 82 ALA A CA 1
ATOM 660 C C . ALA A 1 82 ? -6.921 -9.700 -8.451 1.00 98.12 82 ALA A C 1
ATOM 662 O O . ALA A 1 82 ? -7.771 -10.507 -8.072 1.00 98.12 82 ALA A O 1
ATOM 663 N N . ARG A 1 83 ? -6.026 -9.165 -7.605 1.00 98.00 83 ARG A N 1
ATOM 664 C CA . ARG A 1 83 ? -5.910 -9.496 -6.170 1.00 98.00 83 ARG A CA 1
ATOM 665 C C . ARG A 1 83 ? -5.374 -8.305 -5.368 1.00 98.00 83 ARG A C 1
ATOM 667 O O . ARG A 1 83 ? -4.685 -7.457 -5.923 1.00 98.00 83 ARG A O 1
ATOM 674 N N . ILE A 1 84 ? -5.683 -8.278 -4.071 1.00 98.00 84 ILE A N 1
ATOM 675 C CA . ILE A 1 84 ? -5.126 -7.370 -3.054 1.00 98.00 84 ILE A CA 1
ATOM 676 C C . ILE A 1 84 ? -4.778 -8.247 -1.843 1.00 98.00 84 ILE A C 1
ATOM 678 O O . ILE A 1 84 ? -5.596 -9.099 -1.484 1.00 98.00 84 ILE A O 1
ATOM 682 N N . PHE A 1 85 ? -3.592 -8.063 -1.259 1.00 95.44 85 PHE A N 1
ATOM 683 C CA . PHE A 1 85 ? -3.072 -8.840 -0.127 1.00 95.44 85 PHE A CA 1
ATOM 684 C C . PHE A 1 85 ? -2.794 -7.949 1.083 1.00 95.44 85 PHE A C 1
ATOM 686 O O . PHE A 1 85 ? -2.486 -6.755 0.869 1.00 95.44 85 PHE A O 1
#

Foldseek 3Di:
DQWDDQAPPQFDADPDDDGPNRPRLDTDDAPDDDPDDDDPVCNVVPDHDDQDDPVVRDGPPVSDDPVSVVVVVVLVPDPSRDDDD

Radius of gyration: 14.56 Å; chains: 1; bounding box: 31×29×35 Å

InterPro domains:
  IPR005073 Peptidase M74, penicillin-insensitive murein endopeptidase [PF03411] (1-85)
  IPR009045 Peptidase M74/Hedgehog-like, zinc-binding domain superfamily [G3DSA:3.30.1380.10] (1-85)
  IPR009045 Peptidase M74/Hedgehog-like, zinc-binding domain superfamily [SSF55166] (1-85)

Secondary structure (DSSP, 8-state):
--B-----TT----SSS-S--SSS----B-S---SSPPPHHHHHSPPP---EETTTTEE-TTT--HHHHHHHHHHHT-TT-----

Sequence (85 aa):
LLIGDLSLPRGGRFSSGHSSHQTGLDIDIWLRLADQPLSYNELQLPKPMSVVDLKGYSILNHRWEERHFKLIRYASKSKDVARIF

pLDDT: mean 95.58, std 2.22, range [87.81, 98.38]